Protein AF-A0A257JF65-F1 (afdb_monomer)

Mean predicted aligned error: 4.04 Å

pLDDT: mean 92.76, std 5.35, range [58.12, 98.0]

Radius of gyration: 17.69 Å; Cα contacts (8 Å, |Δi|>4): 65; chains: 1; bounding box: 45×47×37 Å

Sequence (108 aa):
MDKAPMPYKAKLTATQSWADIPTCASAGLPVDYLMLRGIFMPPGVTPEQVAFYTGLFKKLTALPEWKEFMDKGAFNTTALAGAEFVDWLGKNEQMHRVLMREAGFLAQ

Structure (mmCIF, N/CA/C/O backbone):
data_AF-A0A257JF65-F1
#
_entry.id   AF-A0A257JF65-F1
#
loop_
_atom_site.group_PDB
_atom_site.id
_atom_site.type_symbol
_atom_site.label_atom_id
_atom_site.label_alt_id
_atom_site.label_comp_id
_atom_site.label_asym_id
_atom_site.label_entity_id
_atom_site.label_seq_id
_atom_site.pdbx_PDB_ins_code
_atom_site.Cartn_x
_atom_site.Cartn_y
_atom_site.Cartn_z
_atom_site.occupancy
_atom_site.B_iso_or_equiv
_atom_site.auth_seq_id
_atom_site.auth_comp_id
_atom_site.auth_asym_id
_atom_site.auth_atom_id
_atom_site.pdbx_PDB_model_num
ATOM 1 N N . MET A 1 1 ? -2.342 -1.656 -8.326 1.00 68.12 1 MET A N 1
ATOM 2 C CA . MET A 1 1 ? -1.860 -2.600 -9.351 1.00 68.12 1 MET A CA 1
ATOM 3 C C . MET A 1 1 ? -0.497 -2.129 -9.813 1.00 68.12 1 MET A C 1
ATOM 5 O O . MET A 1 1 ? -0.325 -0.927 -9.986 1.00 68.12 1 MET A O 1
ATOM 9 N N . ASP A 1 2 ? 0.446 -3.046 -9.975 1.00 79.81 2 ASP A N 1
ATOM 10 C CA . ASP A 1 2 ? 1.875 -2.803 -10.215 1.00 79.81 2 ASP A CA 1
ATOM 11 C C . ASP A 1 2 ? 2.215 -2.720 -11.719 1.00 79.81 2 ASP A C 1
ATOM 13 O O . ASP A 1 2 ? 3.217 -3.226 -12.220 1.00 79.81 2 ASP A O 1
ATOM 17 N N . LYS A 1 3 ? 1.308 -2.110 -12.492 1.00 84.75 3 LYS A N 1
ATOM 18 C CA . LYS A 1 3 ? 1.398 -2.046 -13.963 1.00 84.75 3 LYS A CA 1
ATOM 19 C C . LYS A 1 3 ? 2.224 -0.871 -14.474 1.00 84.75 3 LYS A C 1
ATOM 21 O O . LYS A 1 3 ? 2.554 -0.835 -15.657 1.00 84.75 3 LYS A O 1
ATOM 26 N N . ALA A 1 4 ? 2.525 0.093 -13.611 1.00 88.88 4 ALA A N 1
ATOM 27 C CA . ALA A 1 4 ? 3.253 1.304 -13.957 1.00 88.88 4 ALA A CA 1
ATOM 28 C C . ALA A 1 4 ? 4.546 1.399 -13.134 1.00 88.88 4 ALA A C 1
ATOM 30 O O . ALA A 1 4 ? 4.543 0.969 -11.981 1.00 88.88 4 ALA A O 1
ATOM 31 N N . PRO A 1 5 ? 5.620 1.990 -13.688 1.00 91.19 5 PRO A N 1
ATOM 32 C CA . PRO A 1 5 ? 6.820 2.293 -12.920 1.00 91.19 5 PRO A CA 1
ATOM 33 C C . PRO A 1 5 ? 6.499 3.134 -11.683 1.00 91.19 5 PRO A C 1
ATOM 35 O O . PRO A 1 5 ? 5.581 3.962 -11.690 1.00 91.19 5 PRO A O 1
ATOM 38 N N . MET A 1 6 ? 7.289 2.953 -10.629 1.00 92.19 6 MET A N 1
ATOM 39 C CA . MET A 1 6 ? 7.136 3.734 -9.408 1.00 92.19 6 MET A CA 1
ATOM 40 C C . MET A 1 6 ? 7.356 5.236 -9.676 1.00 92.19 6 MET A C 1
ATOM 42 O O . MET A 1 6 ? 8.230 5.606 -10.458 1.00 92.19 6 MET A O 1
ATOM 46 N N . PRO A 1 7 ? 6.619 6.144 -9.009 1.00 92.81 7 PRO A N 1
ATOM 47 C CA . PRO A 1 7 ? 6.726 7.585 -9.263 1.00 92.81 7 PRO A CA 1
ATOM 48 C C . PRO A 1 7 ? 7.972 8.245 -8.634 1.00 92.81 7 PRO A C 1
ATOM 50 O O . PRO A 1 7 ? 8.177 9.451 -8.785 1.00 92.81 7 PRO A O 1
AT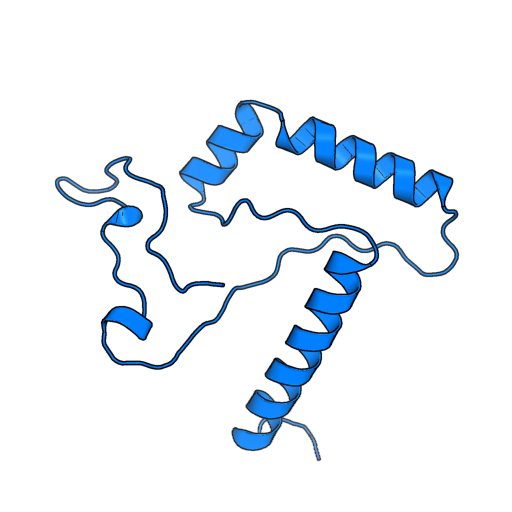OM 53 N N . TYR A 1 8 ? 8.804 7.485 -7.919 1.00 94.69 8 TYR A N 1
ATOM 54 C CA . TYR A 1 8 ? 9.903 7.993 -7.096 1.00 94.69 8 TYR A CA 1
ATOM 55 C C . TYR A 1 8 ? 11.199 8.177 -7.890 1.00 94.69 8 TYR A C 1
ATOM 57 O O . TYR A 1 8 ? 11.909 7.219 -8.192 1.00 94.69 8 TYR A O 1
ATOM 65 N N . LYS A 1 9 ? 11.529 9.438 -8.191 1.00 93.62 9 LYS A N 1
ATOM 66 C CA . LYS A 1 9 ? 12.682 9.824 -9.029 1.00 93.62 9 LYS A CA 1
ATOM 67 C C . LYS A 1 9 ? 13.950 10.179 -8.249 1.00 93.62 9 LYS A C 1
ATOM 69 O O . LYS A 1 9 ? 14.983 10.447 -8.861 1.00 93.62 9 LYS A O 1
ATOM 74 N N . ALA A 1 10 ? 13.877 10.224 -6.918 1.00 93.69 10 ALA A N 1
ATOM 75 C CA . ALA A 1 10 ? 15.045 10.479 -6.081 1.00 93.69 10 ALA A CA 1
ATOM 76 C C . ALA A 1 10 ? 16.100 9.389 -6.326 1.00 93.69 10 ALA A C 1
ATOM 78 O O . ALA A 1 10 ? 15.789 8.197 -6.297 1.00 93.69 10 ALA A O 1
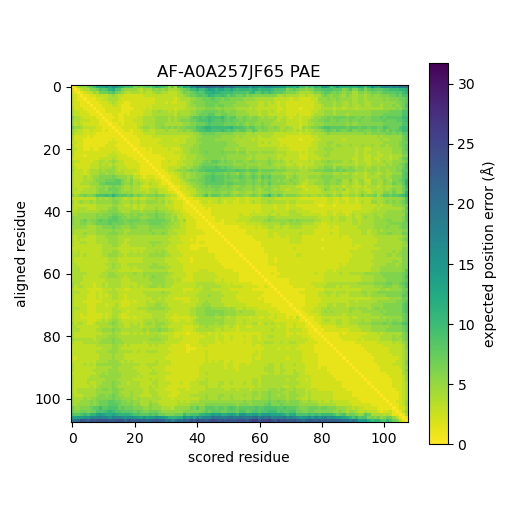ATOM 79 N N . LYS A 1 11 ? 17.338 9.799 -6.616 1.00 94.56 11 LYS A N 1
ATOM 80 C CA . LYS A 1 11 ? 18.426 8.865 -6.910 1.00 94.56 11 LYS A CA 1
ATOM 81 C C . LYS A 1 11 ? 18.867 8.160 -5.626 1.00 94.56 11 LYS A C 1
ATOM 83 O O . LYS A 1 11 ? 19.144 8.812 -4.625 1.00 94.56 11 LYS A O 1
ATOM 88 N N . LEU A 1 12 ? 18.905 6.830 -5.678 1.00 91.94 12 LEU A N 1
ATOM 89 C CA . LEU A 1 12 ? 19.360 5.947 -4.594 1.00 91.94 12 LEU A CA 1
ATOM 90 C C . LEU A 1 12 ? 20.773 5.423 -4.858 1.00 91.94 12 LEU A C 1
ATOM 92 O O . LEU A 1 12 ? 21.495 5.071 -3.931 1.00 91.94 12 LEU A O 1
ATOM 96 N N . THR A 1 13 ? 21.154 5.363 -6.134 1.00 94.56 13 THR A N 1
ATOM 97 C CA . THR A 1 13 ? 22.511 5.059 -6.592 1.00 94.56 13 THR A CA 1
ATOM 98 C C . THR A 1 13 ? 23.077 6.266 -7.342 1.00 94.56 13 THR A C 1
ATOM 100 O O . THR A 1 13 ? 22.403 7.287 -7.492 1.00 94.56 13 THR A O 1
ATOM 103 N N . ALA A 1 14 ? 24.299 6.149 -7.869 1.00 96.31 14 ALA A N 1
ATOM 104 C CA . ALA A 1 14 ? 24.899 7.193 -8.701 1.00 96.31 14 ALA A CA 1
ATOM 105 C C . ALA A 1 14 ? 24.035 7.573 -9.923 1.00 96.31 14 ALA A C 1
ATOM 107 O O . ALA A 1 14 ? 24.106 8.706 -10.392 1.00 96.31 14 ALA A O 1
ATOM 108 N N . THR A 1 15 ? 23.222 6.647 -10.446 1.00 96.56 15 THR A N 1
ATOM 109 C CA . THR A 1 15 ? 22.484 6.844 -11.705 1.00 96.56 15 THR A CA 1
ATOM 110 C C . THR A 1 15 ? 21.025 6.403 -11.668 1.00 96.56 15 THR A C 1
ATOM 112 O O . THR A 1 15 ? 20.283 6.781 -12.572 1.00 96.56 15 THR A O 1
ATOM 115 N N . GLN A 1 16 ? 20.568 5.665 -10.651 1.00 97.00 16 GLN A N 1
ATOM 116 C CA . GLN A 1 16 ? 19.244 5.029 -10.636 1.00 97.00 16 GLN A CA 1
ATOM 117 C C . GLN A 1 16 ? 18.389 5.424 -9.424 1.00 97.00 16 GLN A C 1
ATOM 119 O O . GLN A 1 16 ? 18.883 5.803 -8.361 1.00 97.00 16 GLN A O 1
ATOM 124 N N . SER A 1 17 ? 17.081 5.332 -9.626 1.00 96.25 17 SER A N 1
ATOM 125 C CA . SER A 1 17 ? 15.981 5.572 -8.693 1.00 96.25 17 SER A CA 1
ATOM 126 C C . SER A 1 17 ? 14.983 4.411 -8.757 1.00 96.25 17 SER A C 1
ATOM 128 O O . SER A 1 17 ? 15.047 3.580 -9.662 1.00 96.25 17 SER A O 1
ATOM 130 N N . TRP A 1 18 ? 14.020 4.371 -7.837 1.00 94.75 18 TRP A N 1
ATOM 131 C CA . TRP A 1 18 ? 12.914 3.407 -7.889 1.00 94.75 18 TRP A CA 1
ATOM 132 C C . TRP A 1 18 ? 12.105 3.494 -9.198 1.00 94.75 18 TRP A C 1
ATOM 134 O O . TRP A 1 18 ? 11.629 2.473 -9.685 1.00 94.75 18 TRP A O 1
ATOM 144 N N . ALA A 1 19 ? 11.984 4.683 -9.800 1.00 94.62 19 ALA A N 1
ATOM 145 C CA . ALA A 1 19 ? 11.300 4.876 -11.082 1.00 94.62 19 ALA A CA 1
ATOM 146 C C . ALA A 1 19 ? 11.998 4.208 -12.281 1.00 94.62 19 ALA A C 1
ATOM 148 O O . ALA A 1 19 ? 11.373 4.037 -13.325 1.00 94.62 19 ALA A O 1
ATOM 149 N N . ASP A 1 20 ? 13.274 3.836 -12.141 1.00 95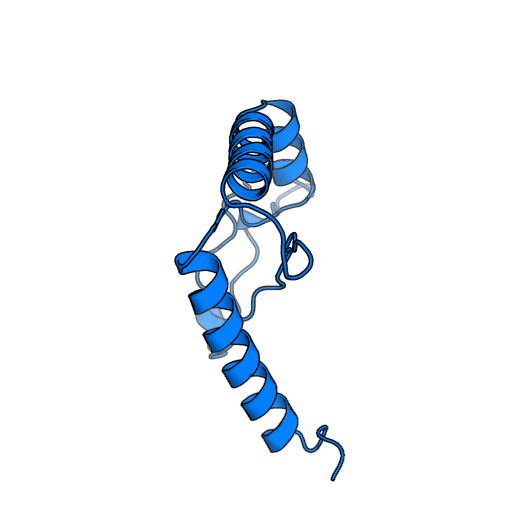.50 20 ASP A N 1
ATOM 150 C CA . ASP A 1 20 ? 14.057 3.196 -13.203 1.00 95.50 20 ASP A CA 1
ATOM 151 C C . ASP A 1 20 ? 13.862 1.663 -13.234 1.00 95.50 20 ASP A C 1
ATOM 153 O O . ASP A 1 20 ? 14.375 0.991 -14.130 1.00 95.50 20 ASP A O 1
ATOM 157 N N . ILE A 1 21 ? 13.132 1.091 -12.267 1.00 93.25 21 ILE A N 1
ATOM 158 C CA . ILE A 1 21 ? 12.861 -0.349 -12.203 1.00 93.25 21 ILE A CA 1
ATOM 159 C C . ILE A 1 21 ? 11.706 -0.698 -13.160 1.00 93.25 21 ILE A C 1
ATOM 161 O O . ILE A 1 21 ? 10.610 -0.148 -13.014 1.00 93.25 21 ILE A O 1
ATOM 165 N N . PRO A 1 22 ? 11.908 -1.615 -14.128 1.00 93.25 22 PRO A N 1
ATOM 166 C CA . PRO A 1 22 ? 10.846 -2.044 -15.029 1.00 93.25 22 PRO A CA 1
ATOM 167 C C . PRO A 1 22 ? 9.790 -2.871 -14.288 1.00 93.25 22 PRO A C 1
ATOM 169 O O . PRO A 1 22 ? 10.097 -3.628 -13.368 1.00 93.25 22 PRO A O 1
ATOM 172 N N . THR A 1 23 ? 8.540 -2.782 -14.737 1.00 92.75 23 THR A N 1
ATOM 173 C CA . THR A 1 23 ? 7.477 -3.677 -14.260 1.00 92.75 23 THR A CA 1
ATOM 174 C C . THR A 1 23 ? 7.633 -5.058 -14.894 1.00 92.75 23 THR A C 1
ATOM 176 O O . THR A 1 23 ? 8.136 -5.174 -16.017 1.00 92.75 23 THR A O 1
ATOM 179 N N . CYS A 1 24 ? 7.133 -6.110 -14.238 1.00 93.19 24 CYS A N 1
ATOM 180 C CA . CYS A 1 24 ? 7.123 -7.461 -14.818 1.00 93.19 24 CYS A CA 1
ATOM 181 C C . CYS A 1 24 ? 6.423 -7.483 -16.190 1.00 93.19 24 CYS A C 1
ATOM 183 O O . CYS A 1 24 ? 6.944 -8.058 -17.147 1.00 93.19 24 CYS A O 1
ATOM 185 N N . ALA A 1 25 ? 5.298 -6.768 -16.309 1.00 92.25 25 ALA A N 1
ATOM 186 C CA . ALA A 1 25 ? 4.549 -6.637 -17.558 1.00 92.25 25 ALA A CA 1
ATOM 187 C C . ALA A 1 25 ? 5.384 -6.028 -18.695 1.00 92.25 25 ALA A C 1
ATOM 189 O O . ALA A 1 25 ? 5.328 -6.521 -19.821 1.00 92.25 25 ALA A O 1
ATOM 190 N N . SER A 1 26 ? 6.198 -5.002 -18.412 1.00 92.75 26 SER A N 1
ATOM 191 C CA . SER A 1 26 ? 7.082 -4.390 -19.419 1.00 92.75 26 SER A CA 1
ATOM 192 C C . SER A 1 26 ? 8.193 -5.328 -19.906 1.00 92.75 26 SER A C 1
ATOM 194 O O . SER A 1 26 ? 8.696 -5.158 -21.012 1.00 92.75 26 SER A O 1
ATOM 196 N N . ALA A 1 27 ? 8.526 -6.351 -19.114 1.00 92.88 27 ALA A N 1
ATOM 197 C CA . ALA A 1 27 ? 9.470 -7.407 -19.468 1.00 92.88 27 ALA A CA 1
ATOM 198 C C . ALA A 1 27 ? 8.801 -8.626 -20.140 1.00 92.88 27 ALA A C 1
ATOM 200 O O . ALA A 1 27 ? 9.451 -9.650 -20.338 1.00 92.88 27 ALA A O 1
ATOM 201 N N . GLY A 1 28 ? 7.509 -8.544 -20.481 1.00 93.44 28 GLY A N 1
ATOM 202 C CA . GLY A 1 28 ? 6.765 -9.631 -21.128 1.00 93.44 28 GLY A CA 1
ATOM 203 C C . GLY A 1 28 ? 6.213 -10.692 -20.171 1.00 93.44 28 GLY A C 1
ATOM 204 O O . GLY A 1 28 ? 5.666 -11.693 -20.629 1.00 93.44 28 GLY A O 1
ATOM 205 N N . LEU A 1 29 ? 6.316 -10.485 -18.855 1.00 92.69 29 LEU A N 1
ATOM 206 C CA . LEU A 1 29 ? 5.739 -11.373 -17.847 1.00 92.69 29 LEU A CA 1
ATOM 207 C C . LEU A 1 29 ? 4.363 -10.838 -17.422 1.00 92.69 29 LEU A C 1
ATOM 209 O O . LEU A 1 29 ? 4.302 -9.749 -16.848 1.00 92.69 29 LEU A O 1
ATOM 213 N N . PRO A 1 30 ? 3.251 -11.565 -17.644 1.00 89.62 30 PRO A N 1
ATOM 214 C CA . PRO A 1 30 ? 1.903 -11.105 -17.300 1.00 89.62 30 PRO A CA 1
ATOM 215 C C . PRO A 1 30 ? 1.623 -11.240 -15.790 1.00 89.62 30 PRO A C 1
ATOM 217 O O . PRO A 1 30 ? 0.671 -11.895 -15.374 1.00 89.62 30 PRO A O 1
ATOM 220 N N . VAL A 1 31 ? 2.477 -10.636 -14.963 1.00 87.69 31 VAL A N 1
ATOM 221 C CA . VAL A 1 31 ? 2.414 -10.663 -13.500 1.00 87.69 31 VAL A CA 1
ATOM 222 C C . VAL A 1 31 ? 2.070 -9.265 -12.995 1.00 87.69 31 VAL A C 1
ATOM 224 O O . VAL A 1 31 ? 2.724 -8.287 -13.355 1.00 87.69 31 VAL A O 1
ATOM 227 N N . ASP A 1 32 ? 1.045 -9.186 -12.153 1.00 86.56 32 ASP A N 1
ATOM 228 C CA . ASP A 1 32 ? 0.623 -7.977 -11.448 1.00 86.56 32 ASP A CA 1
ATOM 229 C C . ASP A 1 32 ? 0.294 -8.372 -10.010 1.00 86.56 32 ASP A C 1
ATOM 231 O O . ASP A 1 32 ? -0.676 -9.088 -9.760 1.00 86.56 32 ASP A O 1
ATOM 235 N N . TYR A 1 33 ? 1.144 -7.961 -9.073 1.00 86.75 33 TYR A N 1
ATOM 236 C CA . TYR A 1 33 ? 1.005 -8.310 -7.669 1.00 86.75 33 TYR A CA 1
ATOM 237 C C . TYR A 1 33 ? 1.328 -7.104 -6.797 1.00 86.75 33 TYR A C 1
ATOM 239 O O . TYR A 1 33 ? 2.354 -6.455 -6.971 1.00 86.75 33 TYR A O 1
ATOM 247 N N . LEU A 1 34 ? 0.460 -6.814 -5.829 1.00 87.56 34 LEU A N 1
ATOM 248 C CA . LEU A 1 34 ? 0.655 -5.723 -4.884 1.00 87.56 34 LEU A CA 1
ATOM 249 C C . LEU A 1 34 ? 0.423 -6.233 -3.464 1.00 87.56 34 LEU A C 1
ATOM 251 O O . LEU A 1 34 ? -0.673 -6.675 -3.126 1.00 87.56 34 LEU A O 1
ATOM 255 N N . MET A 1 35 ? 1.446 -6.119 -2.615 1.00 86.81 35 MET A N 1
ATOM 256 C CA . MET A 1 35 ? 1.318 -6.451 -1.198 1.00 86.81 35 MET A CA 1
ATOM 257 C C . MET A 1 35 ? 0.413 -5.441 -0.490 1.00 86.81 35 MET A C 1
ATOM 259 O O . MET A 1 35 ? 0.756 -4.267 -0.351 1.00 86.81 35 MET A O 1
ATOM 263 N N . LEU A 1 36 ? -0.721 -5.927 0.012 1.00 86.19 36 LEU A N 1
ATOM 264 C CA . LEU A 1 36 ? -1.641 -5.162 0.848 1.00 86.19 36 LEU A CA 1
ATOM 265 C C . LEU A 1 36 ? -0.960 -4.679 2.139 1.00 86.19 36 LEU A C 1
ATOM 267 O O . LEU A 1 36 ? -0.227 -5.414 2.810 1.00 86.19 36 LEU A O 1
ATOM 271 N N . ARG A 1 37 ? -1.311 -3.460 2.548 1.00 91.44 37 ARG A N 1
ATOM 272 C CA . ARG A 1 37 ? -1.303 -3.025 3.947 1.00 91.44 37 ARG A CA 1
ATOM 273 C C . ARG A 1 37 ? -2.705 -2.531 4.275 1.00 91.44 37 ARG A C 1
ATOM 275 O O . ARG A 1 37 ? -3.232 -1.683 3.565 1.00 91.44 37 ARG A O 1
ATOM 282 N N . GLY A 1 38 ? -3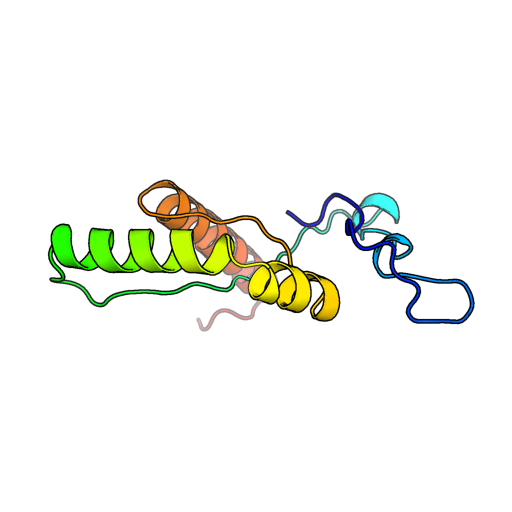.316 -3.106 5.304 1.00 92.94 38 GLY A N 1
ATOM 283 C CA . GLY A 1 38 ? -4.699 -2.828 5.678 1.00 92.94 38 GLY A CA 1
ATOM 284 C C . GLY A 1 38 ? -4.841 -2.681 7.184 1.00 92.94 38 GLY A C 1
ATOM 285 O O . GLY A 1 38 ? -4.107 -3.313 7.942 1.00 92.94 38 GLY A O 1
ATOM 286 N N . ILE A 1 39 ? -5.787 -1.844 7.601 1.00 94.94 39 ILE A N 1
ATOM 287 C CA . ILE A 1 39 ? -6.173 -1.671 9.001 1.00 94.94 39 ILE A CA 1
ATOM 288 C C . ILE A 1 39 ? -7.612 -2.152 9.125 1.00 94.94 39 ILE A C 1
ATOM 290 O O . ILE A 1 39 ? -8.475 -1.755 8.344 1.00 94.94 39 ILE A O 1
ATOM 294 N N . PHE A 1 40 ? -7.851 -3.022 10.098 1.00 95.12 40 PHE A N 1
ATOM 295 C CA . PHE A 1 40 ? -9.128 -3.690 10.298 1.00 95.12 40 PHE A CA 1
ATOM 296 C C . PHE A 1 40 ? -9.638 -3.402 11.700 1.00 95.12 40 PHE A C 1
ATOM 298 O O . PHE A 1 40 ? -8.859 -3.280 12.646 1.00 95.12 40 PHE A O 1
ATOM 305 N N . MET A 1 41 ? -10.956 -3.323 11.826 1.00 94.94 41 MET A N 1
ATOM 306 C CA . MET A 1 41 ? -11.637 -3.258 13.111 1.00 94.94 41 MET A CA 1
ATOM 307 C C . MET A 1 41 ? -12.412 -4.559 13.342 1.00 94.94 41 MET A C 1
ATOM 309 O O . MET A 1 41 ? -12.831 -5.194 12.370 1.00 94.94 41 MET A O 1
ATOM 313 N N . PRO A 1 42 ? -12.595 -4.981 14.604 1.00 96.62 42 PRO A N 1
ATOM 314 C CA . PRO A 1 42 ? -13.368 -6.176 14.919 1.00 96.62 42 PRO A CA 1
ATOM 315 C C . PRO A 1 42 ? -14.857 -5.997 14.568 1.00 96.62 42 PRO A C 1
ATOM 317 O O . PRO A 1 42 ? -15.334 -4.866 14.437 1.00 96.62 42 PRO A O 1
ATOM 320 N N . PRO A 1 43 ? -15.622 -7.097 14.448 1.00 95.38 43 PRO A N 1
ATOM 321 C CA . PRO A 1 43 ? -17.071 -7.017 14.293 1.00 95.38 43 PRO A CA 1
ATOM 322 C C . PRO A 1 43 ? -17.729 -6.319 15.497 1.00 95.38 43 PRO A C 1
ATOM 324 O O . PRO A 1 43 ? -17.244 -6.413 16.623 1.00 95.38 43 PRO A O 1
ATOM 327 N N . GLY A 1 44 ? -18.856 -5.642 15.258 1.00 95.56 44 GLY A N 1
ATOM 328 C CA . GLY A 1 44 ? -19.647 -4.968 16.300 1.00 95.56 44 GLY A CA 1
ATOM 329 C C . GLY A 1 44 ? -19.260 -3.514 16.594 1.00 95.56 44 GLY A C 1
ATOM 330 O O . GLY A 1 44 ? -19.888 -2.889 17.445 1.00 95.56 44 GLY A O 1
ATOM 331 N N . VAL A 1 45 ? -18.265 -2.956 15.896 1.00 97.25 45 VAL A N 1
ATOM 332 C CA . VAL A 1 45 ? -17.922 -1.527 15.999 1.00 97.25 45 VAL A CA 1
ATOM 333 C C . VAL A 1 45 ? -19.002 -0.644 15.379 1.00 97.25 45 VAL A C 1
ATOM 335 O O . VAL A 1 45 ? -19.621 -1.008 14.377 1.00 97.25 45 VAL A O 1
ATOM 338 N N . THR A 1 46 ? -19.232 0.528 15.969 1.00 98.00 46 THR A N 1
ATOM 339 C CA . THR A 1 46 ? -20.270 1.450 15.496 1.00 98.00 46 THR A CA 1
ATOM 340 C C . THR A 1 46 ? -19.801 2.245 14.270 1.00 98.00 46 THR A C 1
ATOM 342 O O . THR A 1 46 ? -18.593 2.443 14.081 1.00 98.00 46 THR A O 1
ATOM 345 N N . PRO A 1 47 ? -20.726 2.759 13.436 1.00 96.31 47 PRO A N 1
ATOM 346 C CA . PRO A 1 47 ? -20.373 3.622 12.309 1.00 96.31 47 PRO A CA 1
ATOM 347 C C . PRO A 1 47 ? -19.540 4.845 12.718 1.00 96.31 47 PRO A C 1
ATOM 349 O O . PRO A 1 47 ? -18.628 5.242 11.995 1.00 96.31 47 PRO A O 1
ATOM 352 N N . GLU A 1 48 ? -19.797 5.415 13.896 1.00 97.81 48 GLU A N 1
ATOM 353 C CA . GLU A 1 48 ? -19.073 6.575 14.424 1.00 97.81 48 GLU A CA 1
ATOM 354 C C . GLU A 1 48 ? -17.618 6.229 14.759 1.00 97.81 48 GLU A C 1
ATOM 356 O O . GLU A 1 48 ? -16.715 7.018 14.475 1.00 97.81 48 GLU A O 1
ATOM 361 N N . GLN A 1 49 ? -17.370 5.037 15.311 1.00 97.94 49 GLN A N 1
ATOM 362 C CA . GLN A 1 49 ? -16.014 4.556 15.587 1.00 97.94 49 GLN A CA 1
ATOM 363 C C . GLN A 1 49 ? -15.224 4.367 14.285 1.00 97.94 49 GLN A C 1
ATOM 365 O O . GLN A 1 49 ? -14.080 4.810 14.180 1.00 97.94 49 GLN A O 1
ATOM 370 N N . VAL A 1 50 ? -15.847 3.778 13.259 1.00 96.56 50 VAL A N 1
ATOM 371 C CA . VAL A 1 50 ? -15.229 3.616 11.931 1.00 96.56 50 VAL A CA 1
ATOM 372 C C . VAL A 1 50 ? -14.943 4.975 11.283 1.00 96.56 50 VAL A C 1
ATOM 374 O O . VAL A 1 50 ? -13.860 5.196 10.727 1.00 96.56 50 VAL A O 1
ATOM 377 N N . ALA A 1 51 ? -15.894 5.908 11.373 1.00 96.56 51 ALA A N 1
ATOM 378 C CA . ALA A 1 51 ? -15.757 7.254 10.830 1.00 96.56 51 ALA A CA 1
ATOM 379 C C . ALA A 1 51 ? -14.625 8.032 11.513 1.00 96.56 51 ALA A C 1
ATOM 381 O O . ALA A 1 51 ? -13.853 8.711 10.830 1.00 96.56 51 ALA A O 1
ATOM 382 N N . PHE A 1 52 ? -14.473 7.887 12.834 1.00 97.69 52 PHE A N 1
ATOM 383 C CA . PHE A 1 52 ? -13.372 8.488 13.581 1.00 97.69 52 PHE A CA 1
ATOM 384 C C . PHE A 1 52 ? -12.011 8.060 13.018 1.00 97.69 52 PHE A C 1
ATOM 386 O O . PHE A 1 52 ? -11.204 8.918 12.653 1.00 97.69 52 PHE A O 1
ATOM 393 N N . TYR A 1 53 ? -11.764 6.752 12.885 1.00 97.44 53 TYR A N 1
ATOM 394 C CA . TYR A 1 53 ? -10.473 6.252 12.402 1.00 97.44 53 TYR A CA 1
ATOM 395 C C . TYR A 1 53 ? -10.230 6.575 10.930 1.00 97.44 53 TYR A C 1
ATOM 397 O O . TYR A 1 53 ? -9.128 6.976 10.565 1.00 97.44 53 TYR A O 1
ATOM 405 N N . THR A 1 54 ? -11.257 6.488 10.085 1.00 96.06 54 THR A N 1
ATOM 406 C CA . THR A 1 54 ? -11.134 6.874 8.671 1.00 96.06 54 THR A CA 1
ATOM 407 C C . THR A 1 54 ? -10.779 8.361 8.542 1.00 96.06 54 THR A C 1
ATOM 409 O O . THR A 1 54 ? -9.902 8.735 7.762 1.00 96.06 54 THR A O 1
ATOM 412 N N . GLY A 1 55 ? -11.401 9.220 9.358 1.00 97.00 55 GLY A N 1
ATOM 413 C CA . GLY A 1 55 ? -11.069 10.641 9.443 1.00 97.00 55 GLY A CA 1
ATOM 414 C C . GLY A 1 55 ? -9.654 10.897 9.966 1.00 97.00 55 GLY A C 1
ATOM 415 O O . GLY A 1 55 ? -8.950 11.754 9.429 1.00 97.00 55 GLY A O 1
ATOM 416 N N . LEU A 1 56 ? -9.216 10.145 10.979 1.00 97.06 56 LEU A N 1
ATOM 417 C CA . LEU A 1 56 ? -7.854 10.208 11.509 1.00 97.06 56 LEU A CA 1
ATOM 418 C C . LEU A 1 56 ? -6.821 9.854 10.434 1.00 97.06 56 LEU A C 1
ATOM 420 O O . LEU A 1 56 ? -5.897 10.634 10.208 1.00 97.06 56 LEU A O 1
ATOM 424 N N . PHE A 1 57 ? -6.994 8.729 9.734 1.00 95.81 57 PHE A N 1
ATOM 425 C CA . PHE A 1 57 ? -6.062 8.315 8.686 1.00 95.81 57 PHE A CA 1
ATOM 426 C C . PHE A 1 57 ? -6.041 9.298 7.523 1.00 95.81 57 PHE A C 1
ATOM 428 O O . PHE A 1 57 ? -4.961 9.630 7.052 1.00 95.81 57 PHE A O 1
ATOM 435 N N . LYS A 1 58 ? -7.186 9.871 7.134 1.00 95.06 58 LYS A N 1
ATOM 436 C CA . LYS A 1 58 ? -7.222 10.929 6.114 1.00 95.06 58 LYS A CA 1
ATOM 437 C C . LYS A 1 58 ? -6.367 12.140 6.501 1.00 95.06 58 LYS A C 1
ATOM 439 O O . LYS A 1 58 ? -5.639 12.665 5.660 1.00 95.06 58 LYS A O 1
ATOM 444 N N . LYS A 1 59 ? -6.426 12.574 7.767 1.00 96.50 59 LYS A N 1
ATOM 445 C CA . LYS A 1 59 ? -5.573 13.661 8.283 1.00 96.50 59 LYS A CA 1
ATOM 446 C C . LYS A 1 59 ? -4.101 13.257 8.281 1.00 96.50 59 LYS A C 1
ATOM 448 O O . LYS A 1 59 ? -3.273 14.033 7.824 1.00 96.50 59 LYS A O 1
ATOM 453 N N . LEU A 1 60 ? -3.794 12.045 8.739 1.00 95.00 60 LEU A N 1
ATOM 454 C CA . LEU A 1 60 ? -2.432 11.518 8.792 1.00 95.00 60 LEU A CA 1
ATOM 455 C C . LEU A 1 60 ? -1.804 11.440 7.395 1.00 95.00 60 LEU A C 1
ATOM 457 O O . LEU A 1 60 ? -0.691 11.913 7.205 1.00 95.00 60 LEU A O 1
ATOM 461 N N . THR A 1 61 ? -2.535 10.939 6.396 1.00 93.62 61 THR A N 1
ATOM 462 C CA . THR A 1 61 ? -2.039 10.832 5.015 1.00 93.62 61 THR A CA 1
ATOM 463 C C . THR A 1 61 ? -1.825 12.181 4.324 1.00 93.62 61 THR A C 1
ATOM 465 O O . THR A 1 61 ? -1.170 12.237 3.286 1.00 93.62 61 THR A O 1
ATOM 468 N N . ALA A 1 62 ? -2.378 13.267 4.876 1.00 94.31 62 ALA A N 1
ATOM 469 C CA . ALA A 1 62 ? -2.196 14.625 4.368 1.00 94.31 62 ALA A CA 1
ATOM 470 C C . ALA A 1 62 ? -0.959 15.332 4.956 1.00 94.31 62 ALA A C 1
ATOM 472 O O . ALA A 1 62 ? -0.620 16.428 4.508 1.00 94.31 62 ALA A O 1
ATOM 473 N N . LEU A 1 63 ? -0.298 14.734 5.953 1.00 96.56 63 LEU A N 1
ATOM 474 C CA . LEU A 1 63 ? 0.883 15.308 6.592 1.00 96.56 63 LEU A CA 1
ATOM 475 C C . LEU A 1 63 ? 2.123 15.225 5.681 1.00 96.56 63 LEU A C 1
ATOM 477 O O . LEU A 1 63 ? 2.297 14.234 4.964 1.00 96.56 63 LEU A O 1
ATOM 481 N N . PRO A 1 64 ? 3.023 16.225 5.710 1.00 96.25 64 PRO A N 1
ATOM 482 C CA . PRO A 1 64 ? 4.264 16.180 4.938 1.00 96.25 64 PRO A CA 1
ATOM 483 C C . PRO A 1 64 ? 5.173 15.015 5.357 1.00 96.25 64 PRO A C 1
ATOM 485 O O . PRO A 1 64 ? 5.802 14.398 4.499 1.00 96.25 64 PRO A O 1
ATOM 488 N N . GLU A 1 65 ? 5.178 14.649 6.638 1.00 96.06 65 GLU A N 1
ATOM 489 C CA . GLU A 1 65 ? 5.929 13.508 7.168 1.00 96.06 65 GLU A CA 1
ATOM 490 C C . GLU A 1 65 ? 5.431 12.185 6.579 1.00 96.06 65 GLU A C 1
ATOM 492 O O . GLU A 1 65 ? 6.221 11.272 6.343 1.00 96.06 65 GLU A O 1
ATOM 497 N N . TRP A 1 66 ? 4.129 12.082 6.283 1.00 94.88 66 TRP A N 1
ATOM 498 C CA . TRP A 1 66 ? 3.587 10.919 5.584 1.00 94.88 66 TRP A CA 1
ATOM 499 C C . TRP A 1 66 ? 4.134 10.833 4.164 1.00 94.88 66 TRP A C 1
ATOM 501 O O . TRP A 1 66 ? 4.565 9.767 3.735 1.00 94.88 66 TRP A O 1
ATOM 511 N N . LYS A 1 67 ? 4.179 11.956 3.440 1.00 91.12 67 LYS A N 1
ATOM 512 C CA . LYS A 1 67 ? 4.769 11.986 2.098 1.00 91.12 67 LYS A CA 1
ATOM 513 C C . LYS A 1 67 ? 6.239 11.565 2.128 1.00 91.12 67 LYS A C 1
ATOM 515 O O . LYS A 1 67 ? 6.636 10.722 1.333 1.00 91.12 67 LYS A O 1
ATOM 520 N N . GLU A 1 68 ? 7.020 12.090 3.071 1.00 93.25 68 GLU A N 1
ATOM 521 C CA . GLU A 1 68 ? 8.425 11.706 3.245 1.00 93.25 68 GLU A CA 1
ATOM 522 C C . GLU A 1 68 ? 8.579 10.212 3.567 1.00 93.25 68 GLU A C 1
ATOM 524 O O . GLU A 1 68 ? 9.442 9.537 3.004 1.00 93.25 68 GLU A O 1
ATOM 529 N N . PHE A 1 69 ? 7.728 9.677 4.444 1.00 93.94 69 PHE A N 1
ATOM 530 C CA . PHE A 1 69 ? 7.710 8.255 4.774 1.00 93.94 69 PHE A CA 1
ATOM 531 C C . PHE A 1 69 ? 7.425 7.384 3.542 1.00 93.94 69 PHE A C 1
ATOM 533 O O . PHE A 1 69 ? 8.140 6.409 3.296 1.00 93.94 69 PHE A O 1
ATOM 540 N N . MET A 1 70 ? 6.427 7.757 2.736 1.00 93.12 70 MET A N 1
ATOM 541 C CA . MET A 1 70 ? 6.072 7.037 1.510 1.00 93.12 70 MET A CA 1
ATOM 542 C C . MET A 1 70 ? 7.176 7.127 0.448 1.00 93.12 70 MET A C 1
ATOM 544 O O . MET A 1 70 ? 7.471 6.117 -0.188 1.00 93.12 70 MET A O 1
ATOM 548 N N . ASP A 1 71 ? 7.818 8.291 0.297 1.00 91.12 71 ASP A N 1
ATOM 549 C CA . ASP A 1 71 ? 8.947 8.503 -0.621 1.00 91.12 71 ASP A CA 1
ATOM 550 C C . ASP A 1 71 ? 10.158 7.634 -0.239 1.00 91.12 71 ASP A C 1
ATOM 552 O O . ASP A 1 71 ? 10.756 6.988 -1.101 1.00 91.12 71 ASP A O 1
ATOM 556 N N . LYS A 1 72 ? 10.504 7.566 1.054 1.00 90.56 72 LYS A N 1
ATOM 557 C CA . LYS A 1 72 ? 11.616 6.732 1.547 1.00 90.56 72 LYS A CA 1
ATOM 558 C C . LYS A 1 72 ? 11.333 5.237 1.418 1.00 90.56 72 LYS A C 1
ATOM 560 O O . LYS A 1 72 ? 12.246 4.471 1.120 1.00 90.56 72 LYS A O 1
ATOM 565 N N . GLY A 1 73 ? 10.091 4.828 1.670 1.00 91.12 73 GLY A N 1
ATOM 566 C CA . GLY A 1 73 ? 9.666 3.428 1.626 1.00 91.12 73 GLY A CA 1
ATOM 567 C C . GLY A 1 73 ? 9.276 2.914 0.239 1.00 91.12 73 GLY A C 1
ATOM 568 O O . GLY A 1 73 ? 9.015 1.722 0.100 1.00 91.12 73 GLY A O 1
ATOM 569 N N . ALA A 1 74 ? 9.231 3.791 -0.769 1.00 92.31 74 ALA A N 1
ATOM 570 C CA . ALA A 1 74 ? 8.774 3.488 -2.124 1.00 92.31 74 ALA A CA 1
ATOM 571 C C . ALA A 1 74 ? 7.366 2.858 -2.183 1.00 92.31 74 ALA A C 1
ATOM 573 O O . ALA A 1 74 ? 7.106 1.930 -2.949 1.00 92.31 74 ALA A O 1
ATOM 574 N N . PHE A 1 75 ? 6.439 3.346 -1.359 1.00 91.88 75 PHE A N 1
ATOM 575 C CA . PHE A 1 75 ? 5.132 2.711 -1.180 1.00 91.88 75 PHE A CA 1
ATOM 576 C C . PHE A 1 75 ? 4.054 3.221 -2.140 1.00 91.88 75 PHE A C 1
ATOM 578 O O . PHE A 1 75 ? 3.896 4.409 -2.366 1.00 91.88 75 PHE A O 1
ATOM 585 N N . ASN A 1 76 ? 3.170 2.349 -2.620 1.00 89.56 76 ASN A N 1
ATOM 586 C CA . ASN A 1 76 ? 1.978 2.822 -3.326 1.00 89.56 76 ASN A CA 1
ATOM 587 C C . ASN A 1 76 ? 1.078 3.663 -2.388 1.00 89.56 76 ASN A C 1
ATOM 589 O O . ASN A 1 76 ? 0.747 3.221 -1.290 1.00 89.56 76 ASN A O 1
ATOM 593 N N . THR A 1 77 ? 0.668 4.860 -2.818 1.00 89.12 77 THR A N 1
ATOM 594 C CA . THR A 1 77 ? -0.109 5.817 -2.004 1.00 89.12 77 THR A CA 1
ATOM 595 C C . THR A 1 77 ? -1.626 5.703 -2.171 1.00 89.12 77 THR A C 1
ATOM 597 O O . THR A 1 77 ? -2.365 6.541 -1.654 1.00 89.12 77 THR A O 1
ATOM 600 N N . THR A 1 78 ? -2.111 4.679 -2.878 1.00 89.88 78 THR A N 1
ATOM 601 C CA . THR A 1 78 ? -3.550 4.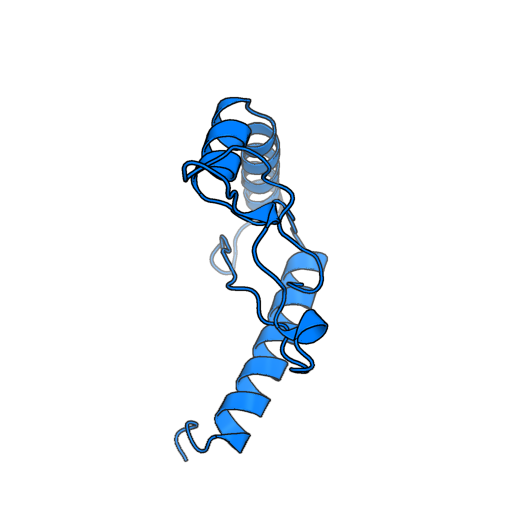412 -3.001 1.00 89.88 78 THR A CA 1
ATOM 602 C C . THR A 1 78 ? -4.146 4.157 -1.618 1.00 89.88 78 THR A C 1
ATOM 604 O O . THR A 1 78 ? -3.697 3.264 -0.902 1.00 89.88 78 THR A O 1
ATOM 607 N N . ALA A 1 79 ? -5.186 4.909 -1.263 1.00 90.81 79 ALA A N 1
ATOM 608 C CA . ALA A 1 79 ? -5.926 4.748 -0.019 1.00 90.81 79 ALA A CA 1
ATOM 609 C C . ALA A 1 79 ? -7.374 4.354 -0.333 1.00 90.81 79 ALA A C 1
ATOM 611 O O . ALA A 1 79 ? -8.073 5.089 -1.027 1.00 90.81 79 ALA A O 1
ATOM 612 N N . LEU A 1 80 ? -7.809 3.204 0.183 1.00 94.00 80 LEU A N 1
ATOM 613 C CA . LEU A 1 80 ? -9.180 2.703 0.068 1.00 94.00 80 LEU A CA 1
ATOM 614 C C . LEU A 1 80 ? -9.809 2.629 1.461 1.00 94.00 80 LEU A C 1
ATOM 616 O O . LEU A 1 80 ? -9.122 2.334 2.439 1.00 94.00 80 LEU A O 1
ATOM 620 N N . ALA A 1 81 ? -11.117 2.858 1.550 1.00 94.44 81 ALA A N 1
ATOM 621 C CA . ALA A 1 81 ? -11.883 2.708 2.785 1.00 94.44 81 ALA A CA 1
ATOM 622 C C . ALA A 1 81 ? -13.305 2.208 2.489 1.00 94.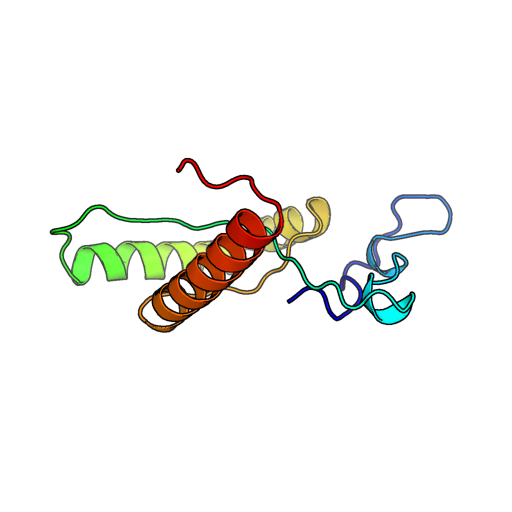44 81 ALA A C 1
ATOM 624 O O . ALA A 1 81 ? -13.784 2.290 1.359 1.00 94.44 81 ALA A O 1
ATOM 625 N N . GLY A 1 82 ? -13.991 1.701 3.516 1.00 92.75 82 GLY A N 1
ATOM 626 C CA . GLY A 1 82 ? -15.383 1.263 3.403 1.00 92.75 82 GLY A CA 1
ATOM 627 C C . GLY A 1 82 ? -15.587 0.186 2.332 1.00 92.75 82 GLY A C 1
ATOM 628 O O . GLY A 1 82 ? -14.799 -0.753 2.234 1.00 92.75 82 GLY A O 1
ATOM 629 N N . ALA A 1 83 ? -16.646 0.334 1.533 1.00 94.44 83 ALA A N 1
ATOM 630 C CA . ALA A 1 83 ? -17.044 -0.648 0.523 1.00 94.44 83 ALA A CA 1
ATOM 631 C C . ALA A 1 83 ? -15.950 -0.913 -0.524 1.00 94.44 83 ALA A C 1
ATOM 633 O O . ALA A 1 83 ? -15.698 -2.065 -0.852 1.00 94.44 83 ALA A O 1
ATOM 634 N N . GLU A 1 84 ? -15.233 0.119 -0.983 1.00 95.19 84 GLU A N 1
ATOM 635 C CA . GLU A 1 84 ? -14.158 -0.058 -1.972 1.00 95.19 84 GLU A CA 1
ATOM 636 C C . GLU A 1 84 ? -13.016 -0.923 -1.431 1.00 95.19 84 GLU A C 1
ATOM 638 O O . GLU A 1 84 ? -12.450 -1.745 -2.155 1.00 95.19 84 GLU A O 1
ATOM 643 N N . PHE A 1 85 ? -12.686 -0.758 -0.146 1.00 95.25 85 PHE A N 1
ATOM 644 C CA . PHE A 1 85 ? -11.670 -1.580 0.497 1.00 95.25 85 PHE A CA 1
ATOM 645 C C . PHE A 1 85 ? -12.145 -3.028 0.658 1.00 95.25 85 PHE A C 1
ATOM 647 O O . PHE A 1 85 ? -11.395 -3.950 0.346 1.00 95.25 85 PHE A O 1
ATOM 654 N N . VAL A 1 86 ? -13.400 -3.237 1.066 1.00 94.75 86 VAL A N 1
ATOM 655 C CA . VAL A 1 86 ? -14.008 -4.574 1.179 1.00 94.75 86 VAL A CA 1
ATOM 656 C C . VAL A 1 86 ? -14.043 -5.290 -0.175 1.00 94.75 86 VAL A C 1
ATOM 658 O O . VAL A 1 86 ? -13.614 -6.439 -0.274 1.00 94.75 86 VAL A O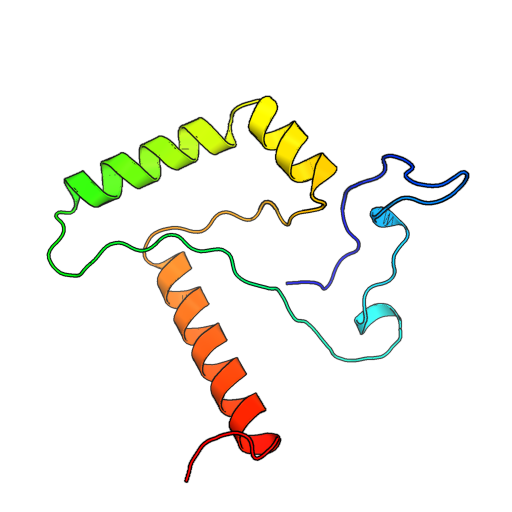 1
ATOM 661 N N . ASP A 1 87 ? -14.460 -4.601 -1.235 1.00 96.19 87 ASP A N 1
ATOM 662 C CA . ASP A 1 87 ? -14.487 -5.147 -2.593 1.00 96.19 87 ASP A CA 1
ATOM 663 C C . ASP A 1 87 ? -13.087 -5.523 -3.084 1.00 96.19 87 ASP A C 1
ATOM 665 O O . ASP A 1 87 ? -12.894 -6.552 -3.742 1.00 96.19 87 ASP A O 1
ATOM 669 N N . TRP A 1 88 ? -12.089 -4.690 -2.775 1.00 94.06 88 TRP A N 1
ATOM 670 C CA . TRP A 1 88 ? -10.698 -4.977 -3.104 1.00 94.06 88 TRP A CA 1
ATOM 671 C C . TRP A 1 88 ? -10.209 -6.234 -2.379 1.00 94.06 88 TRP A C 1
ATOM 673 O O . TRP A 1 88 ? -9.587 -7.092 -3.010 1.00 94.06 88 TRP A O 1
ATOM 683 N N . LEU A 1 89 ? -10.522 -6.377 -1.088 1.00 95.25 89 LEU A N 1
ATOM 684 C CA . LEU A 1 89 ? -10.154 -7.550 -0.295 1.00 95.25 89 LEU A CA 1
ATOM 685 C C . LEU A 1 89 ? -10.763 -8.829 -0.867 1.00 95.25 89 LEU A C 1
ATOM 687 O O . LEU A 1 89 ? -10.020 -9.777 -1.096 1.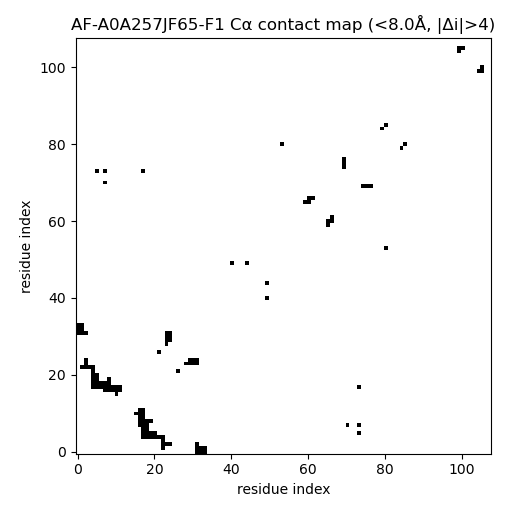00 95.25 89 LEU A O 1
ATOM 691 N N . GLY A 1 90 ? -12.060 -8.837 -1.188 1.00 95.44 90 GLY A N 1
ATOM 692 C CA . GLY A 1 90 ? -12.721 -10.018 -1.754 1.00 95.44 90 GLY A CA 1
ATOM 693 C C . GLY A 1 90 ? -12.133 -10.446 -3.104 1.00 95.44 90 GLY A C 1
ATOM 694 O O . GLY A 1 90 ? -11.892 -11.630 -3.345 1.00 95.44 90 GLY A O 1
ATOM 695 N N . LYS A 1 91 ? -11.813 -9.483 -3.981 1.00 94.06 91 LYS A N 1
ATOM 696 C CA . LYS A 1 91 ? -11.133 -9.768 -5.260 1.00 94.06 91 LYS A CA 1
ATOM 697 C C . LYS A 1 91 ? -9.748 -10.377 -5.043 1.00 94.06 91 LYS A C 1
ATOM 699 O O . LYS A 1 91 ? -9.385 -11.333 -5.728 1.00 94.06 91 LYS A O 1
ATOM 704 N N . ASN A 1 92 ? -8.981 -9.837 -4.095 1.00 93.38 92 ASN A N 1
ATOM 705 C CA . ASN A 1 92 ? -7.641 -10.333 -3.799 1.00 93.38 92 ASN A CA 1
ATOM 706 C C . ASN A 1 92 ? -7.684 -11.699 -3.121 1.00 93.38 92 ASN A C 1
ATOM 708 O O . ASN A 1 92 ? -6.917 -12.568 -3.516 1.00 93.38 92 ASN A O 1
ATOM 712 N N . GLU A 1 93 ? -8.581 -11.926 -2.165 1.00 94.25 93 GLU A N 1
ATOM 713 C CA . GLU A 1 93 ? -8.789 -13.237 -1.547 1.00 94.25 93 GLU A CA 1
ATOM 714 C C . GLU A 1 93 ? -9.042 -14.301 -2.618 1.00 94.25 93 GLU A C 1
ATOM 716 O O . GLU A 1 93 ? -8.344 -15.314 -2.666 1.00 94.25 93 GLU A O 1
ATOM 721 N N . GLN A 1 94 ? -9.977 -14.039 -3.536 1.00 95.06 94 GLN A N 1
ATOM 722 C CA . GLN A 1 94 ? -10.298 -14.985 -4.597 1.00 95.06 94 GLN A CA 1
ATOM 723 C C . GLN A 1 94 ? -9.113 -15.221 -5.541 1.00 95.06 94 GLN A C 1
ATOM 725 O O . GLN A 1 94 ? -8.843 -16.367 -5.901 1.00 95.06 94 GLN A O 1
ATOM 730 N N . MET A 1 95 ? -8.381 -14.168 -5.916 1.00 92.75 95 MET A N 1
ATOM 731 C CA . MET A 1 95 ? -7.157 -14.295 -6.713 1.00 92.75 95 MET A CA 1
ATOM 732 C C . MET A 1 95 ? -6.127 -15.192 -6.012 1.00 92.75 95 MET A C 1
ATOM 734 O O . MET A 1 95 ? -5.647 -16.154 -6.608 1.00 92.75 95 MET A O 1
ATOM 738 N N . HIS A 1 96 ? -5.824 -14.932 -4.736 1.00 93.06 96 HIS A N 1
ATOM 739 C CA . HIS A 1 96 ? -4.861 -15.727 -3.969 1.00 93.06 96 HIS A CA 1
ATOM 740 C C . HIS A 1 96 ? -5.327 -17.171 -3.795 1.00 93.06 96 HIS A C 1
ATOM 742 O O . HIS A 1 96 ? -4.523 -18.092 -3.908 1.00 93.06 96 HIS A O 1
ATOM 748 N N . ARG A 1 97 ? -6.624 -17.397 -3.569 1.00 94.06 97 ARG A N 1
ATOM 749 C CA . ARG A 1 97 ? -7.194 -18.743 -3.459 1.00 94.06 97 ARG A CA 1
ATOM 750 C C . ARG A 1 97 ? -7.014 -19.544 -4.747 1.00 94.06 97 ARG A C 1
ATOM 752 O O . ARG A 1 97 ? -6.673 -20.722 -4.680 1.00 94.06 97 ARG A O 1
ATOM 759 N N . VAL A 1 98 ? -7.237 -18.925 -5.908 1.00 93.75 98 VAL A N 1
ATOM 760 C CA . VAL A 1 98 ? -7.006 -19.558 -7.216 1.00 93.75 98 VAL A CA 1
ATOM 761 C C . VAL A 1 98 ? -5.525 -19.896 -7.392 1.00 93.75 98 VAL A C 1
ATOM 763 O O . VAL A 1 98 ? -5.213 -21.053 -7.663 1.00 93.75 98 VAL A O 1
ATOM 766 N N . LEU A 1 99 ? -4.628 -18.938 -7.133 1.00 92.69 99 LEU A N 1
ATOM 767 C CA . LEU A 1 99 ? -3.178 -19.136 -7.239 1.00 92.69 99 LEU A CA 1
ATOM 768 C C . LEU A 1 99 ? -2.674 -20.262 -6.324 1.00 92.69 99 LEU A C 1
ATOM 770 O O . LEU A 1 99 ? -1.949 -21.145 -6.773 1.00 92.69 99 LEU A O 1
ATOM 774 N N . MET A 1 100 ? -3.086 -20.273 -5.052 1.0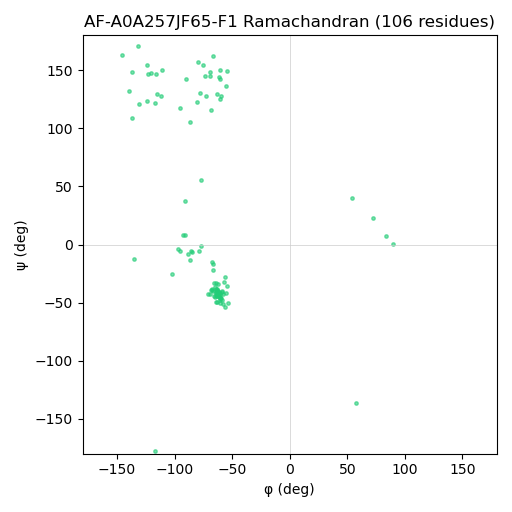0 94.50 100 MET A N 1
ATOM 775 C CA . MET A 1 100 ? -2.686 -21.318 -4.103 1.00 94.50 100 MET A CA 1
ATOM 776 C C . MET A 1 100 ? -3.222 -22.696 -4.497 1.00 94.50 100 MET A C 1
ATOM 778 O O . MET A 1 100 ? -2.524 -23.691 -4.314 1.00 94.50 100 MET A O 1
ATOM 782 N N . ARG A 1 101 ? -4.442 -22.774 -5.045 1.00 94.69 101 ARG A N 1
ATOM 783 C CA . ARG A 1 101 ? -5.009 -24.036 -5.539 1.00 94.69 101 ARG A CA 1
ATOM 784 C C . ARG A 1 101 ? -4.204 -24.576 -6.716 1.00 94.69 101 ARG A C 1
ATOM 786 O O . ARG A 1 101 ? -3.854 -25.748 -6.718 1.00 94.69 101 ARG A O 1
ATOM 793 N N . GLU A 1 102 ? -3.928 -23.732 -7.705 1.00 93.00 102 GLU A N 1
ATOM 794 C CA . GLU A 1 102 ? -3.200 -24.115 -8.920 1.00 93.00 102 GLU A CA 1
ATOM 795 C C . GLU A 1 102 ? -1.747 -24.498 -8.627 1.00 93.00 102 GLU A C 1
ATOM 797 O O . GLU A 1 102 ? -1.217 -25.414 -9.249 1.00 93.00 102 GLU A O 1
ATOM 802 N N . ALA A 1 103 ? -1.133 -23.862 -7.627 1.00 94.50 103 ALA A N 1
ATOM 803 C CA . ALA A 1 103 ? 0.202 -24.204 -7.147 1.00 94.50 103 ALA A CA 1
ATOM 804 C C . ALA A 1 103 ? 0.244 -25.435 -6.216 1.00 94.50 103 ALA A C 1
ATOM 806 O O . ALA A 1 103 ? 1.328 -25.862 -5.828 1.00 94.50 103 ALA A O 1
ATOM 807 N N . GLY A 1 104 ? -0.906 -26.006 -5.833 1.00 95.06 104 GLY A N 1
ATOM 808 C CA . GLY A 1 104 ? -0.972 -27.160 -4.928 1.00 95.06 104 GLY A CA 1
ATOM 809 C C . GLY A 1 104 ? -0.646 -26.845 -3.461 1.00 95.06 104 GLY A C 1
ATOM 810 O O . GLY A 1 104 ? -0.259 -27.741 -2.718 1.00 95.06 104 GLY A O 1
ATOM 811 N N . PHE A 1 105 ? -0.792 -25.588 -3.032 1.00 94.19 105 PHE A N 1
ATOM 812 C CA . PHE A 1 105 ? -0.476 -25.131 -1.669 1.00 94.19 105 PHE A CA 1
ATOM 813 C C . PHE A 1 105 ? -1.681 -25.052 -0.728 1.00 94.19 105 PHE A C 1
ATOM 815 O O . PHE A 1 105 ? -1.518 -24.738 0.451 1.00 94.19 105 PHE A O 1
ATOM 822 N N . LEU A 1 106 ? -2.894 -25.320 -1.214 1.00 86.50 106 LEU A N 1
ATOM 823 C CA . LEU A 1 106 ? -4.050 -25.453 -0.332 1.00 86.50 106 LEU A CA 1
ATOM 824 C C . LEU A 1 106 ? -4.025 -26.823 0.345 1.00 86.50 106 LEU A C 1
ATOM 826 O O . LEU A 1 106 ? -3.891 -27.845 -0.328 1.00 86.50 106 LEU A O 1
ATOM 830 N N . ALA A 1 107 ? -4.180 -26.829 1.671 1.00 78.44 107 ALA A N 1
ATOM 831 C CA . ALA A 1 107 ? -4.455 -28.054 2.410 1.00 78.44 107 ALA A CA 1
ATOM 832 C C . ALA A 1 107 ? -5.710 -28.728 1.828 1.00 78.44 107 ALA A C 1
ATOM 834 O O . ALA A 1 107 ? -6.679 -28.035 1.495 1.00 78.44 107 ALA A O 1
ATOM 835 N N . GLN A 1 108 ? -5.643 -30.051 1.662 1.00 58.12 108 GLN A N 1
ATOM 836 C CA . GLN A 1 108 ? -6.765 -30.876 1.208 1.00 58.12 108 GLN A CA 1
ATOM 837 C C . GLN A 1 108 ? -7.858 -30.969 2.270 1.00 58.12 108 GLN A C 1
ATOM 839 O O . GLN A 1 108 ? -7.505 -31.051 3.469 1.00 58.12 108 GLN A O 1
#

Foldseek 3Di:
DQQAQQPAQDDPDPPDDSSPDDGCVNVVHPDDDDDDDDDDDDPPDDPVRLVVVVVVVVVVCPDVVVVVVCNVVSDDSDDDDDPRVVVVVVVVVVVVVVVCVVVVNDDD

Secondary structure (DSSP, 8-state):
---S--S--SBSSSS-BGGGSPPTGGGT--------------TT--HHHHHHHHHHHHHHHTSHHHHHHHHHHT-------HHHHHHHHHHHHHHHHHHHHHTT-S--

Solvent-accessible surface area (backbone atoms only — not comparable to full-atom values): 6858 Å² total; per-residue (Å²): 128,42,83,59,57,49,91,46,71,66,68,80,50,100,86,42,27,62,38,72,47,80,31,49,50,81,73,75,37,97,55,73,71,71,89,85,84,85,87,84,77,71,89,89,68,50,74,66,59,55,48,49,52,54,52,50,50,56,56,50,67,67,36,70,67,41,51,54,50,34,65,76,67,71,51,85,83,83,82,72,60,71,69,63,35,53,53,50,48,54,54,47,53,53,51,50,52,51,53,32,51,77,72,66,68,55,85,130